Protein AF-W4LHE1-F1 (afdb_monomer)

Mean predicted aligned error: 10.93 Å

Foldseek 3Di:
DEDEDDLVQVVCLVVVPPVHDPVSNVQVPDPVYHYHYDCVNVVVVVVVVVVVVVVPDD

Secondary structure (DSSP, 8-state):
-EEEE-HHHHHHHHHT-TTS-HHHHHHHH-TTSEEEE-HHHHHHHHHHHHHHHHHT--

Organism: Entotheonella factor (NCBI:txid1429438)

Radius of gyration: 14.77 Å; Cα contacts (8 Å, |Δi|>4): 38; chains: 1; bounding box: 40×19×37 Å

Sequence (58 aa):
MRLLLDTHTFLWFLLDDPSLSATAKALIIDPDNDIDISPATYLFIIETRSIVFLLLRP

InterPro domains:
  IPR029060 PIN-like domain superfamily [SSF88723] (1-43)

pLDDT: mean 72.14, std 12.2, range [47.75, 85.88]

Structure (mmCIF, N/CA/C/O backbone):
data_AF-W4LHE1-F1
#
_entry.id   AF-W4LHE1-F1
#
loop_
_atom_site.group_PDB
_atom_site.id
_atom_site.type_symbol
_atom_site.label_atom_id
_atom_site.label_alt_id
_atom_site.label_comp_id
_atom_site.label_asym_id
_atom_site.label_entity_id
_atom_site.label_seq_id
_atom_site.pdbx_PDB_ins_code
_atom_site.Cartn_x
_atom_site.Cartn_y
_atom_site.Cartn_z
_atom_site.occupancy
_atom_site.B_iso_or_equiv
_atom_site.auth_seq_id
_atom_site.auth_comp_id
_atom_site.auth_asym_id
_atom_site.auth_atom_id
_atom_site.pdbx_PDB_model_num
ATOM 1 N N . MET A 1 1 ? -13.257 6.226 1.813 1.00 73.69 1 MET A N 1
ATOM 2 C CA . MET A 1 1 ? -12.260 7.264 2.223 1.00 73.69 1 MET A CA 1
ATOM 3 C C . MET A 1 1 ? -11.218 7.429 1.116 1.00 73.69 1 MET A C 1
ATOM 5 O O . MET A 1 1 ? -11.165 6.568 0.256 1.00 73.69 1 MET A O 1
ATOM 9 N N . ARG A 1 2 ? -10.410 8.504 1.089 1.00 70.69 2 ARG A N 1
ATOM 10 C CA . ARG A 1 2 ? -9.314 8.653 0.105 1.00 70.69 2 ARG A CA 1
ATOM 11 C C . ARG A 1 2 ? -7.990 8.163 0.680 1.00 70.69 2 ARG A C 1
ATOM 13 O O . ARG A 1 2 ? -7.561 8.667 1.719 1.00 70.69 2 ARG A O 1
ATOM 20 N N . LEU A 1 3 ? -7.362 7.201 0.012 1.00 78.19 3 LEU A N 1
ATOM 21 C CA . LEU A 1 3 ? -6.095 6.592 0.410 1.00 78.19 3 LEU A CA 1
ATOM 22 C C . LEU A 1 3 ? -5.041 6.885 -0.657 1.00 78.19 3 LEU A C 1
ATOM 24 O O . LEU A 1 3 ? -5.208 6.509 -1.812 1.00 78.19 3 LEU A O 1
ATOM 28 N N . LEU A 1 4 ? -3.946 7.532 -0.259 1.00 80.31 4 LEU A N 1
ATOM 29 C CA . LEU A 1 4 ? -2.782 7.714 -1.120 1.00 80.31 4 LEU A CA 1
ATOM 30 C C . LEU A 1 4 ? -1.813 6.556 -0.878 1.00 80.31 4 LEU A C 1
ATOM 32 O O . LEU A 1 4 ? -1.237 6.448 0.208 1.00 80.31 4 LEU A O 1
ATOM 36 N N . LEU A 1 5 ? -1.646 5.687 -1.872 1.00 76.81 5 LEU A N 1
ATOM 37 C CA . LEU A 1 5 ? -0.703 4.578 -1.789 1.00 76.81 5 LEU A CA 1
ATOM 38 C C . LEU A 1 5 ? 0.707 5.033 -2.157 1.00 76.81 5 LEU A C 1
ATOM 40 O O . LEU A 1 5 ? 0.958 5.565 -3.240 1.00 76.81 5 LEU A O 1
ATOM 44 N N . ASP A 1 6 ? 1.642 4.754 -1.253 1.00 78.12 6 ASP A N 1
ATOM 45 C CA . ASP A 1 6 ? 3.067 4.865 -1.529 1.00 78.12 6 ASP A CA 1
ATOM 46 C C . ASP A 1 6 ? 3.528 3.725 -2.459 1.00 78.12 6 ASP A C 1
ATOM 48 O O . ASP A 1 6 ? 2.957 2.628 -2.445 1.00 78.12 6 ASP A O 1
ATOM 52 N N . THR A 1 7 ? 4.589 3.956 -3.237 1.00 73.56 7 THR A N 1
ATOM 53 C CA . THR A 1 7 ? 5.118 3.012 -4.242 1.00 73.56 7 THR A CA 1
ATOM 54 C C . THR A 1 7 ? 5.350 1.621 -3.656 1.00 73.56 7 THR A C 1
ATOM 56 O O . THR A 1 7 ? 4.954 0.613 -4.244 1.00 73.56 7 THR A O 1
ATOM 59 N N . HIS A 1 8 ? 5.968 1.560 -2.474 1.00 79.56 8 HIS A N 1
ATOM 60 C CA . HIS A 1 8 ? 6.262 0.291 -1.811 1.00 79.56 8 HIS A CA 1
ATOM 61 C C . HIS A 1 8 ? 4.995 -0.424 -1.334 1.00 79.56 8 HIS A C 1
ATOM 63 O O . HIS A 1 8 ? 4.918 -1.642 -1.434 1.00 79.56 8 HIS A O 1
ATOM 69 N N . THR A 1 9 ? 3.969 0.317 -0.903 1.00 79.69 9 THR A N 1
ATOM 70 C CA . THR A 1 9 ? 2.696 -0.275 -0.455 1.00 79.69 9 THR A CA 1
ATOM 71 C C . THR A 1 9 ? 1.946 -0.905 -1.628 1.00 79.69 9 THR A C 1
ATOM 73 O O . THR A 1 9 ? 1.413 -2.006 -1.502 1.00 79.69 9 THR A O 1
ATOM 76 N N . PHE A 1 10 ? 1.953 -0.243 -2.789 1.00 80.12 10 PHE A N 1
ATOM 77 C CA . PHE A 1 10 ? 1.360 -0.786 -4.011 1.00 80.12 10 PHE A CA 1
ATOM 78 C C . PHE A 1 10 ? 2.105 -2.034 -4.515 1.00 80.12 10 PHE A C 1
ATOM 80 O O . PHE A 1 10 ? 1.471 -3.028 -4.866 1.00 80.12 10 PHE A O 1
ATOM 87 N N . LEU A 1 11 ? 3.444 -2.023 -4.499 1.00 78.69 11 LEU A N 1
ATOM 88 C CA . LEU A 1 11 ? 4.249 -3.190 -4.880 1.00 78.69 11 LEU A CA 1
ATOM 89 C C . LEU A 1 11 ? 4.037 -4.373 -3.932 1.00 78.69 11 LEU A C 1
ATOM 91 O O . LEU A 1 11 ? 3.865 -5.494 -4.401 1.00 78.69 11 LEU A O 1
ATOM 95 N N . TRP A 1 12 ? 3.994 -4.137 -2.620 1.00 84.88 12 TRP A N 1
ATOM 96 C CA . TRP A 1 12 ? 3.706 -5.189 -1.646 1.00 84.88 12 TRP A CA 1
ATOM 97 C C . TRP A 1 12 ? 2.311 -5.781 -1.821 1.00 84.88 12 TRP A C 1
ATOM 99 O O . TRP A 1 12 ? 2.153 -6.991 -1.708 1.00 84.88 12 TRP A O 1
ATOM 109 N N . PHE A 1 13 ? 1.313 -4.963 -2.160 1.00 83.06 13 PHE A N 1
ATOM 110 C CA . PHE A 1 13 ? -0.018 -5.463 -2.492 1.00 83.06 13 PHE A CA 1
ATOM 111 C C . PHE A 1 13 ? -0.015 -6.341 -3.751 1.00 83.06 13 PHE A C 1
ATOM 113 O O . PHE A 1 13 ? -0.607 -7.418 -3.742 1.00 83.06 13 PHE A O 1
ATOM 120 N N . LEU A 1 14 ? 0.682 -5.924 -4.814 1.00 80.44 14 LEU A N 1
ATOM 121 C CA . LEU A 1 14 ? 0.792 -6.704 -6.053 1.00 80.44 14 LEU A CA 1
ATOM 122 C C . LEU A 1 14 ? 1.559 -8.021 -5.881 1.00 80.44 14 LEU A C 1
ATOM 124 O O . LEU A 1 14 ? 1.255 -8.997 -6.564 1.00 80.44 14 LEU A O 1
ATOM 128 N N . LEU A 1 15 ? 2.568 -8.037 -5.010 1.00 83.31 15 LEU A N 1
ATOM 129 C CA . LEU A 1 15 ? 3.433 -9.194 -4.766 1.00 83.31 15 LEU A CA 1
ATOM 130 C C . LEU A 1 15 ? 2.943 -10.087 -3.615 1.00 83.31 15 LEU A C 1
ATOM 132 O O . LEU A 1 15 ? 3.585 -11.093 -3.325 1.00 83.31 15 LEU A O 1
ATOM 136 N N . ASP A 1 16 ? 1.830 -9.718 -2.976 1.00 82.19 16 ASP A N 1
ATOM 137 C CA . ASP A 1 16 ? 1.323 -10.314 -1.735 1.00 82.19 16 ASP A CA 1
ATOM 138 C C . ASP A 1 16 ? 2.416 -10.457 -0.655 1.00 82.19 16 ASP A C 1
ATOM 140 O O . ASP A 1 16 ? 2.580 -11.494 -0.009 1.00 82.19 16 ASP A O 1
ATOM 144 N N . ASP A 1 17 ? 3.217 -9.398 -0.506 1.00 84.75 17 ASP A N 1
ATOM 145 C CA . ASP A 1 17 ? 4.376 -9.370 0.379 1.00 84.75 17 ASP A CA 1
ATOM 146 C C . ASP A 1 17 ? 3.931 -9.345 1.857 1.00 84.75 17 ASP A C 1
ATOM 148 O O . ASP A 1 17 ? 3.066 -8.541 2.228 1.00 84.75 17 ASP A O 1
ATOM 152 N N . PRO A 1 18 ? 4.535 -10.167 2.738 1.00 85.69 18 PRO A N 1
ATOM 153 C CA . PRO A 1 18 ? 4.195 -10.218 4.164 1.00 85.69 18 PRO A CA 1
ATOM 154 C C . PRO A 1 18 ? 4.467 -8.907 4.919 1.00 85.69 18 PRO A C 1
ATOM 156 O O . PRO A 1 18 ? 3.995 -8.740 6.044 1.00 85.69 18 PRO A O 1
ATOM 159 N N . SER A 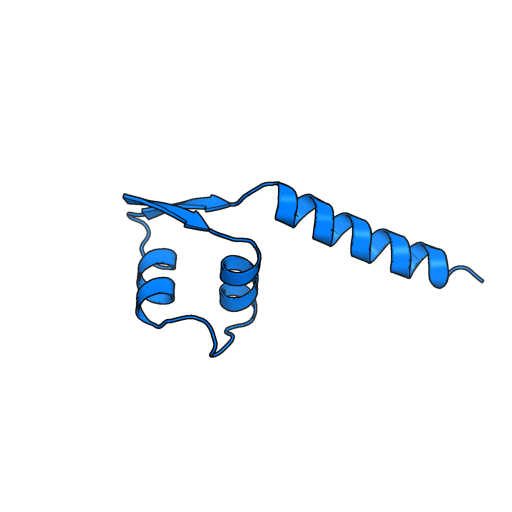1 19 ? 5.208 -7.970 4.323 1.00 83.94 19 SER A N 1
ATOM 160 C CA . SER A 1 19 ? 5.429 -6.622 4.857 1.00 83.94 19 SER A CA 1
ATOM 161 C C . SER A 1 19 ? 4.169 -5.749 4.792 1.00 83.94 19 SER A C 1
ATOM 163 O O . SER A 1 19 ? 4.093 -4.727 5.482 1.00 83.94 19 SER A O 1
ATOM 165 N N . LEU A 1 20 ? 3.159 -6.135 4.000 1.00 84.50 20 LEU A N 1
ATOM 166 C CA . LEU A 1 20 ? 1.876 -5.446 3.960 1.00 84.50 20 LEU A CA 1
ATOM 167 C C . LEU A 1 20 ? 1.015 -5.828 5.171 1.00 84.50 20 LEU A C 1
ATOM 169 O O . LEU A 1 20 ? 0.585 -6.967 5.338 1.00 84.50 20 LEU A O 1
ATOM 173 N N . SER A 1 21 ? 0.696 -4.834 5.998 1.00 84.38 21 SER A N 1
ATOM 174 C CA . SER A 1 21 ? -0.240 -4.997 7.113 1.00 84.38 21 SER A CA 1
ATOM 175 C C . SER A 1 21 ? -1.612 -5.495 6.640 1.00 84.38 21 SER A C 1
ATOM 177 O O . SER A 1 21 ? -2.170 -4.988 5.665 1.00 84.38 21 SER A O 1
ATOM 179 N N . ALA A 1 22 ? -2.213 -6.419 7.396 1.00 83.81 22 ALA A N 1
ATOM 180 C CA . ALA A 1 22 ? -3.565 -6.919 7.141 1.00 83.81 22 ALA A CA 1
ATOM 181 C C . ALA A 1 22 ? -4.619 -5.795 7.115 1.00 83.81 22 ALA A C 1
ATOM 183 O O . ALA A 1 22 ? -5.542 -5.830 6.304 1.00 83.81 22 ALA A O 1
ATOM 184 N N . THR A 1 23 ? -4.451 -4.762 7.947 1.00 85.56 23 THR A N 1
ATOM 185 C CA . THR A 1 23 ? -5.329 -3.583 7.954 1.00 85.56 23 THR A CA 1
ATOM 186 C C . THR A 1 23 ? -5.184 -2.775 6.667 1.00 85.56 23 THR A C 1
ATOM 188 O O . THR A 1 23 ? -6.183 -2.348 6.097 1.00 85.56 23 THR A O 1
ATOM 191 N N . ALA A 1 24 ? -3.954 -2.598 6.172 1.00 83.00 24 ALA A N 1
ATOM 192 C CA . ALA A 1 24 ? -3.709 -1.903 4.909 1.00 83.00 24 ALA A CA 1
ATOM 193 C C . ALA A 1 24 ? -4.305 -2.683 3.728 1.00 83.00 24 ALA A C 1
ATOM 195 O O . ALA A 1 24 ? -4.977 -2.098 2.885 1.00 83.00 24 ALA A O 1
ATOM 196 N N . LYS A 1 25 ? -4.146 -4.012 3.710 1.00 84.19 25 LYS A N 1
ATOM 197 C CA . LYS A 1 25 ? -4.742 -4.883 2.687 1.00 84.19 25 LYS A CA 1
ATOM 198 C C . LYS A 1 25 ? -6.273 -4.802 2.680 1.00 84.19 25 LYS A C 1
ATOM 200 O O . LYS A 1 25 ? -6.866 -4.709 1.610 1.00 84.19 25 LYS A O 1
ATOM 205 N N . ALA A 1 26 ? -6.903 -4.791 3.856 1.00 85.88 26 ALA A N 1
ATOM 206 C CA . ALA A 1 26 ? -8.353 -4.644 3.983 1.00 85.88 26 ALA A CA 1
ATOM 207 C C . ALA A 1 26 ? -8.848 -3.286 3.459 1.00 85.88 26 ALA A C 1
ATOM 209 O O . ALA A 1 26 ? -9.841 -3.239 2.743 1.00 85.88 26 ALA A O 1
ATOM 210 N N . LEU A 1 27 ? -8.124 -2.201 3.753 1.00 85.06 27 LEU A N 1
ATOM 211 C CA . LEU A 1 27 ? -8.451 -0.856 3.267 1.00 85.06 27 LEU A CA 1
ATOM 212 C C . LEU A 1 27 ? -8.273 -0.704 1.745 1.00 85.06 27 LEU A C 1
ATOM 214 O O . LEU A 1 27 ? -9.018 0.051 1.130 1.00 85.06 27 LEU A O 1
ATOM 218 N N . ILE A 1 28 ? -7.314 -1.419 1.145 1.00 82.94 28 ILE A N 1
ATOM 219 C CA . ILE A 1 28 ? -7.056 -1.425 -0.309 1.00 82.94 28 ILE A CA 1
ATOM 220 C C . ILE A 1 28 ? -8.085 -2.272 -1.078 1.00 82.94 28 ILE A C 1
ATOM 222 O O . ILE A 1 28 ? -8.411 -1.958 -2.216 1.00 82.94 28 ILE A O 1
ATOM 226 N N . ILE A 1 29 ? -8.581 -3.366 -0.493 1.00 83.94 29 ILE A N 1
ATOM 227 C CA . ILE A 1 29 ? -9.588 -4.237 -1.133 1.00 83.94 29 ILE A CA 1
ATOM 228 C C . ILE A 1 29 ? -10.997 -3.638 -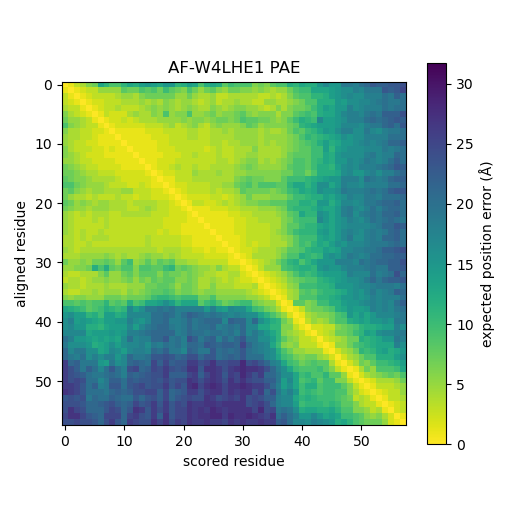1.071 1.00 83.94 29 ILE A C 1
ATOM 230 O O . ILE A 1 29 ? -11.850 -3.995 -1.881 1.00 83.94 29 ILE A O 1
ATOM 234 N N .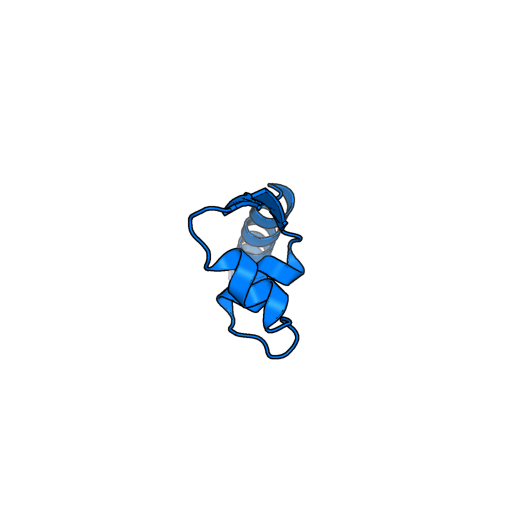 ASP A 1 30 ? -11.244 -2.761 -0.104 1.00 85.25 30 ASP A N 1
ATOM 235 C CA . ASP A 1 30 ? -12.538 -2.131 0.106 1.00 85.25 30 ASP A CA 1
ATOM 236 C C . ASP A 1 30 ? -12.892 -1.167 -1.050 1.00 85.25 30 ASP A C 1
ATOM 238 O O . ASP A 1 30 ? -12.219 -0.146 -1.225 1.00 85.25 30 ASP A O 1
ATOM 242 N N . PRO A 1 31 ? -13.946 -1.465 -1.837 1.00 76.81 31 PRO A N 1
ATOM 243 C CA . PRO A 1 31 ? -14.345 -0.657 -2.987 1.00 76.81 31 PRO A CA 1
ATOM 244 C C . PRO A 1 31 ? -14.944 0.708 -2.608 1.00 76.81 31 PRO A C 1
ATOM 246 O O . PRO A 1 31 ? -15.072 1.556 -3.490 1.00 76.81 31 PRO A O 1
ATOM 249 N N . ASP A 1 32 ? -15.286 0.950 -1.335 1.00 83.38 32 ASP A N 1
ATOM 250 C CA . ASP A 1 32 ? -15.725 2.271 -0.850 1.00 83.38 32 ASP A CA 1
ATOM 251 C C . ASP A 1 32 ? -14.542 3.240 -0.613 1.00 83.38 32 ASP A C 1
ATOM 253 O O . ASP A 1 32 ? -14.722 4.409 -0.224 1.00 83.38 32 ASP A O 1
ATOM 257 N N . ASN A 1 33 ? -13.307 2.778 -0.839 1.00 84.50 33 ASN A N 1
ATOM 258 C CA . ASN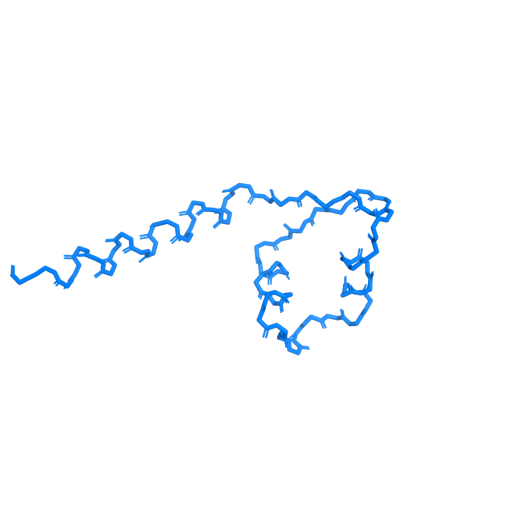 A 1 33 ? -12.112 3.604 -0.774 1.00 84.50 33 ASN A CA 1
ATOM 259 C C . ASN A 1 33 ? -11.630 4.018 -2.167 1.00 84.50 33 ASN A C 1
ATOM 261 O O . ASN A 1 33 ? -11.368 3.196 -3.036 1.00 84.50 33 ASN A O 1
ATOM 265 N N . ASP A 1 34 ? -11.460 5.327 -2.345 1.00 77.62 34 ASP A N 1
ATOM 266 C CA . ASP A 1 34 ? -10.815 5.901 -3.520 1.00 77.62 34 ASP A CA 1
ATOM 267 C C . ASP A 1 34 ? -9.3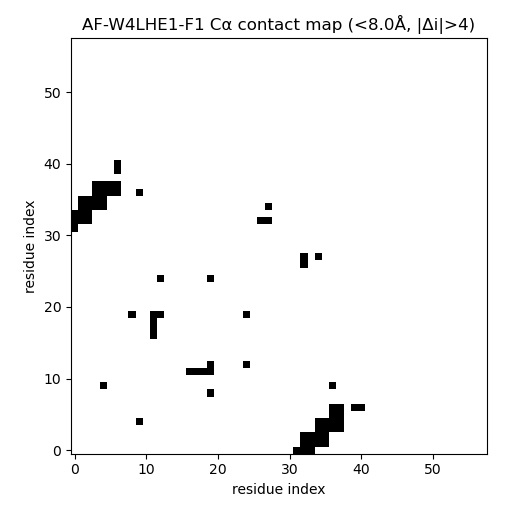00 5.779 -3.330 1.00 77.62 34 ASP A C 1
ATOM 269 O O . ASP A 1 34 ? -8.740 6.326 -2.370 1.00 77.62 34 ASP A O 1
ATOM 273 N N . ILE A 1 35 ? -8.651 5.040 -4.227 1.00 78.38 35 ILE A N 1
ATOM 274 C CA . ILE A 1 35 ? -7.222 4.740 -4.157 1.00 78.38 35 ILE A CA 1
ATOM 275 C C . ILE A 1 35 ? -6.483 5.608 -5.168 1.00 78.38 35 ILE A C 1
ATOM 277 O O . ILE A 1 35 ? -6.569 5.389 -6.376 1.00 78.38 35 ILE A O 1
ATOM 281 N N . ASP A 1 36 ? -5.705 6.557 -4.659 1.00 74.50 36 ASP A N 1
ATOM 282 C CA . ASP A 1 36 ? -4.812 7.384 -5.459 1.00 74.50 36 ASP A CA 1
ATOM 283 C C . ASP A 1 36 ? -3.402 6.771 -5.440 1.00 74.50 36 ASP A C 1
ATOM 285 O O . ASP A 1 36 ? -2.833 6.492 -4.382 1.00 74.50 36 ASP A O 1
ATOM 289 N N . ILE A 1 37 ? -2.816 6.566 -6.621 1.00 66.75 37 ILE A N 1
ATOM 290 C CA . ILE A 1 37 ? -1.443 6.068 -6.782 1.00 66.75 37 ILE A CA 1
ATOM 291 C C . ILE A 1 37 ? -0.574 7.215 -7.293 1.00 66.75 37 ILE A C 1
ATOM 293 O O . ILE A 1 37 ? -0.922 7.888 -8.265 1.00 66.75 37 ILE A O 1
ATOM 297 N N . SER A 1 38 ? 0.580 7.434 -6.661 1.00 62.16 38 SER A N 1
ATOM 298 C CA . SER A 1 38 ? 1.516 8.464 -7.115 1.00 62.16 38 SER A CA 1
ATOM 299 C C . SER A 1 38 ? 2.102 8.120 -8.502 1.00 62.16 38 SER A C 1
ATOM 301 O O . SER A 1 38 ? 2.659 7.033 -8.682 1.00 62.16 38 SER A O 1
ATOM 303 N N . PRO A 1 39 ? 2.070 9.039 -9.490 1.00 56.28 39 PRO A N 1
ATOM 304 C CA . PRO A 1 39 ? 2.612 8.805 -10.835 1.00 56.28 39 PRO A CA 1
ATOM 305 C C . PRO A 1 39 ? 4.135 8.578 -10.873 1.00 56.28 39 PRO A C 1
ATOM 307 O O . PRO A 1 39 ? 4.660 8.086 -11.874 1.00 56.28 39 PRO A O 1
ATOM 310 N N . ALA A 1 40 ? 4.854 8.876 -9.786 1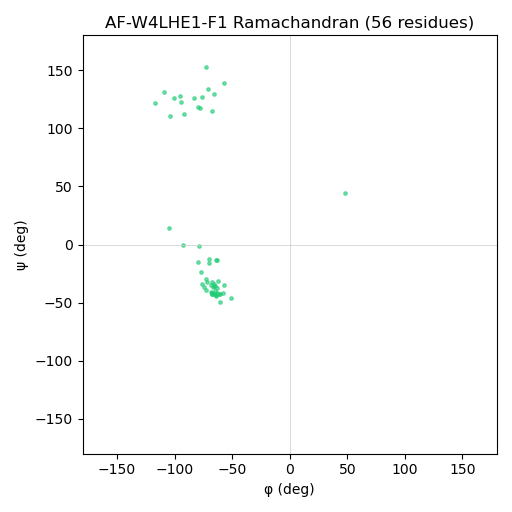.00 59.84 40 ALA A N 1
ATOM 311 C CA . ALA A 1 40 ? 6.286 8.596 -9.665 1.00 59.84 40 ALA A CA 1
ATOM 312 C C . ALA A 1 40 ? 6.607 7.087 -9.740 1.00 59.84 40 ALA A C 1
ATOM 314 O O . ALA A 1 40 ? 7.644 6.706 -10.284 1.00 59.84 40 ALA A O 1
ATOM 315 N N . THR A 1 41 ? 5.701 6.219 -9.269 1.00 52.38 41 THR A N 1
ATOM 316 C CA . THR A 1 41 ? 5.844 4.756 -9.367 1.00 52.38 41 THR A CA 1
ATOM 317 C C . THR A 1 41 ? 5.818 4.277 -10.815 1.00 52.38 41 THR A C 1
ATOM 319 O O . THR A 1 41 ? 6.597 3.404 -11.196 1.00 52.38 41 THR A O 1
ATOM 322 N N . TYR A 1 42 ? 4.944 4.869 -11.636 1.00 56.12 42 TYR A N 1
ATOM 323 C CA . TYR A 1 42 ? 4.842 4.534 -13.052 1.00 56.12 42 TYR A CA 1
ATOM 324 C C . TYR A 1 42 ? 6.172 4.818 -13.754 1.00 56.12 42 TYR A C 1
ATOM 326 O O . TYR A 1 42 ? 6.720 3.913 -14.374 1.00 56.12 42 TYR A O 1
ATOM 334 N N . LEU A 1 43 ? 6.739 6.015 -13.553 1.00 53.56 43 LEU A N 1
ATOM 335 C CA . LEU A 1 43 ? 8.029 6.444 -14.115 1.00 53.56 43 LEU A CA 1
ATOM 336 C C . LEU A 1 43 ? 9.206 5.532 -13.726 1.00 53.56 43 LEU A C 1
ATOM 338 O O . LEU A 1 43 ? 10.000 5.168 -14.590 1.00 53.56 43 LEU A O 1
ATOM 342 N N . PHE A 1 44 ? 9.290 5.082 -12.471 1.00 55.06 44 PHE A N 1
ATOM 343 C CA . PHE A 1 44 ? 10.367 4.182 -12.030 1.00 55.06 44 PHE A CA 1
ATOM 344 C C . PHE A 1 44 ? 10.327 2.802 -12.720 1.00 55.06 44 PHE A C 1
ATOM 346 O O . PHE A 1 44 ? 11.369 2.218 -13.043 1.00 55.06 44 PHE A O 1
ATOM 353 N N . ILE A 1 45 ? 9.126 2.282 -12.998 1.00 57.53 45 ILE A N 1
ATOM 354 C CA . ILE A 1 45 ? 8.948 0.983 -13.667 1.00 57.53 45 ILE A CA 1
ATOM 355 C C . ILE A 1 45 ? 9.324 1.070 -15.155 1.00 57.53 45 ILE A C 1
ATOM 357 O O . ILE A 1 45 ? 9.957 0.149 -15.680 1.00 57.53 45 ILE A O 1
ATOM 361 N N . ILE A 1 46 ? 8.990 2.172 -15.837 1.00 58.19 46 ILE A N 1
ATOM 362 C CA . ILE A 1 46 ? 9.385 2.379 -17.246 1.00 58.19 46 ILE A CA 1
ATOM 363 C C . ILE A 1 46 ? 10.902 2.555 -17.380 1.00 58.19 46 ILE A C 1
ATOM 365 O O . ILE A 1 46 ? 11.504 1.939 -18.264 1.00 58.19 46 ILE A O 1
ATOM 369 N N . GLU A 1 47 ? 11.534 3.321 -16.484 1.00 57.56 47 GLU A N 1
ATOM 370 C CA . GLU A 1 47 ? 12.985 3.564 -16.518 1.00 57.56 47 GLU A CA 1
ATOM 371 C C . GLU A 1 47 ? 13.779 2.252 -16.361 1.00 57.56 47 GLU A C 1
ATOM 373 O O . GLU A 1 47 ? 14.724 1.974 -17.107 1.00 57.56 47 GLU A O 1
ATOM 378 N N . THR A 1 48 ? 13.338 1.381 -15.446 1.00 53.62 48 THR A N 1
ATOM 379 C CA . THR A 1 48 ? 14.019 0.112 -15.145 1.00 53.62 48 THR A CA 1
ATOM 380 C C . THR A 1 48 ? 13.969 -0.872 -16.322 1.00 53.62 48 THR A C 1
ATOM 382 O O . THR A 1 48 ? 14.954 -1.564 -16.595 1.00 53.62 48 THR A O 1
ATOM 385 N N . ARG A 1 49 ? 12.865 -0.914 -17.086 1.00 52.53 49 ARG A N 1
ATOM 386 C CA . ARG A 1 49 ? 12.790 -1.747 -18.303 1.00 52.53 49 ARG A CA 1
ATOM 387 C C . ARG A 1 49 ? 13.633 -1.190 -19.451 1.00 52.53 49 ARG A C 1
ATOM 389 O O . ARG A 1 49 ? 14.183 -1.981 -20.217 1.00 52.53 49 ARG A O 1
ATOM 396 N N . SER A 1 50 ? 13.773 0.132 -19.548 1.00 55.41 50 SER A N 1
ATOM 397 C CA . SER A 1 50 ? 14.623 0.780 -20.554 1.00 55.41 50 SER A CA 1
ATOM 398 C C . SER A 1 50 ? 16.112 0.514 -20.329 1.00 55.41 50 SER A C 1
ATOM 400 O O . SER A 1 50 ? 16.812 0.198 -21.287 1.00 55.41 50 SER A O 1
ATOM 402 N N . ILE A 1 51 ? 16.601 0.558 -19.085 1.00 57.84 51 ILE A N 1
ATOM 403 C CA . ILE A 1 51 ? 18.023 0.312 -18.774 1.00 57.84 51 ILE A CA 1
ATOM 404 C C . ILE A 1 51 ? 18.424 -1.144 -19.047 1.00 57.84 51 ILE A C 1
ATOM 406 O O . ILE A 1 51 ? 19.465 -1.392 -19.655 1.00 57.84 51 ILE A O 1
ATOM 410 N N . VAL A 1 52 ? 17.583 -2.113 -18.676 1.00 58.72 52 VAL A N 1
ATOM 411 C CA . VAL A 1 52 ? 17.837 -3.537 -18.966 1.00 58.72 52 VAL A CA 1
ATOM 412 C C . VAL A 1 52 ? 17.794 -3.818 -20.474 1.00 58.72 52 VAL A C 1
ATOM 414 O O . VAL A 1 52 ? 18.592 -4.606 -20.975 1.00 58.72 52 VAL A O 1
ATOM 417 N N . PHE A 1 53 ? 16.918 -3.142 -21.223 1.00 58.16 53 PHE A N 1
ATOM 418 C CA . PHE A 1 53 ? 16.861 -3.256 -22.684 1.00 58.16 53 PHE A CA 1
ATOM 419 C C . PHE A 1 53 ? 18.041 -2.565 -23.391 1.00 58.16 53 PHE A C 1
ATOM 421 O O . PHE A 1 53 ? 18.456 -3.020 -24.456 1.00 58.16 53 PHE A O 1
ATOM 428 N N . LEU A 1 54 ? 18.612 -1.503 -22.807 1.00 59.75 54 LEU A N 1
ATOM 429 C CA . LEU A 1 54 ? 19.820 -0.845 -23.320 1.00 59.75 54 LEU A CA 1
ATOM 430 C C . LEU A 1 54 ? 21.095 -1.659 -23.048 1.00 59.75 54 LEU A C 1
ATOM 432 O O . LEU A 1 54 ? 21.982 -1.686 -23.894 1.00 59.75 54 LEU A O 1
ATOM 436 N N . LEU A 1 55 ? 21.177 -2.337 -21.898 1.00 59.88 55 LEU A N 1
ATOM 437 C CA . LEU A 1 55 ? 22.336 -3.146 -21.491 1.00 59.88 55 LEU A CA 1
ATOM 438 C C . LEU A 1 55 ? 22.387 -4.544 -22.137 1.00 59.88 55 LEU A C 1
ATOM 440 O O . LEU A 1 55 ? 23.428 -5.191 -22.090 1.00 59.88 55 LEU A O 1
ATOM 444 N N . LEU A 1 56 ? 21.286 -5.013 -22.735 1.00 64.25 56 LEU A N 1
ATOM 445 C CA . LEU A 1 56 ? 21.186 -6.311 -23.425 1.00 64.25 56 LEU A CA 1
ATOM 446 C C . LEU A 1 56 ? 21.179 -6.195 -24.962 1.00 64.25 56 LEU A C 1
ATOM 448 O O . LEU A 1 56 ? 20.842 -7.157 -25.655 1.00 64.25 56 LEU A O 1
ATOM 452 N N . ARG A 1 57 ? 21.538 -5.032 -25.517 1.00 47.75 57 ARG A N 1
ATOM 453 C CA . ARG A 1 57 ? 21.811 -4.896 -26.955 1.00 47.75 57 ARG A CA 1
ATOM 454 C C . ARG A 1 57 ? 23.201 -5.494 -27.255 1.00 47.75 57 ARG A C 1
ATOM 456 O O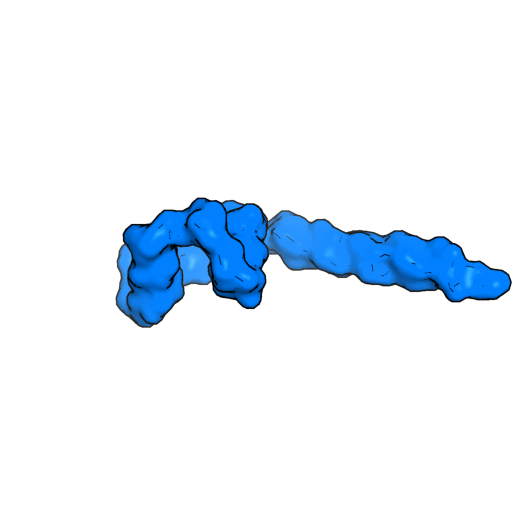 . ARG A 1 57 ? 24.143 -5.101 -26.571 1.00 47.75 57 ARG A O 1
ATOM 463 N N . PRO A 1 58 ? 23.332 -6.431 -28.215 1.00 59.50 58 PRO A N 1
ATOM 464 C CA . PRO A 1 58 ? 24.635 -6.920 -28.664 1.00 59.50 58 PRO A CA 1
ATOM 465 C C . PRO A 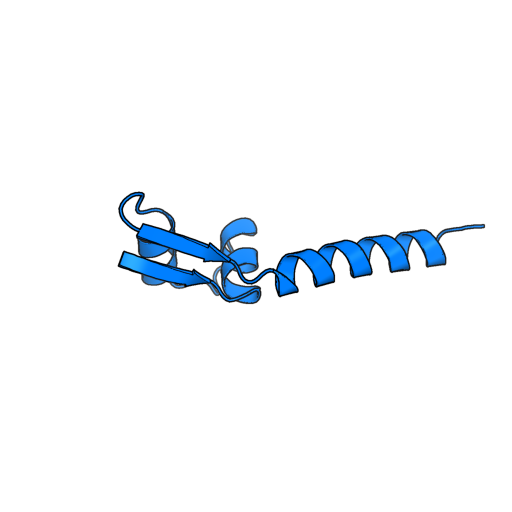1 58 ? 25.436 -5.836 -29.394 1.00 59.50 58 PRO A C 1
ATOM 467 O O . PRO A 1 58 ? 24.802 -4.934 -29.997 1.00 59.50 58 PRO A O 1
#

Solvent-accessible surface area (backbone atoms only — not comparable to f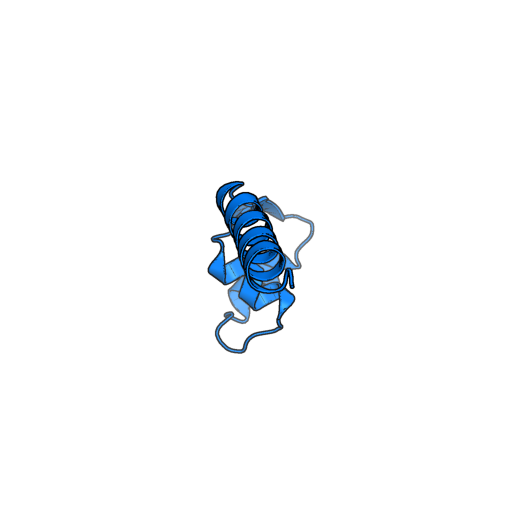ull-atom values): 3541 Å² total; per-residue (Å²): 85,84,43,77,46,51,62,67,58,53,50,25,62,76,66,70,36,87,86,50,50,70,67,58,53,52,54,70,69,36,83,78,35,51,77,45,71,58,69,66,49,58,55,55,57,54,53,54,56,49,52,56,57,62,73,67,59,129